Protein AF-A0AAD4DPB1-F1 (afdb_monomer_lite)

Structure (mmCIF, N/CA/C/O backbone):
data_AF-A0AAD4DPB1-F1
#
_entry.id   AF-A0AAD4DPB1-F1
#
loop_
_atom_site.group_PDB
_atom_site.id
_atom_site.type_symbol
_atom_site.label_atom_id
_atom_site.label_alt_id
_atom_site.label_comp_id
_atom_site.label_asym_id
_atom_site.label_entity_id
_atom_site.label_seq_id
_atom_site.pdbx_PDB_ins_code
_atom_site.Cartn_x
_atom_site.Cartn_y
_atom_site.Cartn_z
_atom_site.occupancy
_atom_site.B_iso_or_equiv
_atom_site.auth_seq_id
_atom_site.auth_comp_id
_atom_site.auth_asym_id
_atom_site.auth_atom_id
_atom_site.pdbx_PDB_model_num
ATOM 1 N N . VAL A 1 1 ? -15.379 11.143 -5.052 1.00 79.06 1 VAL A N 1
ATOM 2 C CA . VAL A 1 1 ? -14.927 10.472 -3.808 1.00 79.06 1 VAL A CA 1
ATOM 3 C C . VAL A 1 1 ? -15.086 11.470 -2.669 1.00 79.06 1 VAL A C 1
ATOM 5 O O . VAL A 1 1 ? -14.706 12.616 -2.871 1.00 79.06 1 VAL A O 1
ATOM 8 N N . CYS A 1 2 ? -15.715 11.106 -1.549 1.00 93.81 2 CYS A N 1
ATOM 9 C CA . CYS A 1 2 ? -15.865 11.997 -0.387 1.00 93.81 2 CYS A CA 1
ATOM 10 C C . CYS A 1 2 ? -14.800 11.695 0.681 1.00 93.81 2 CYS A C 1
ATOM 12 O O . CYS A 1 2 ? -14.104 10.686 0.575 1.00 93.81 2 CYS A O 1
ATOM 14 N N . ARG A 1 3 ? -14.688 12.551 1.709 1.00 93.44 3 ARG A N 1
ATOM 15 C CA . ARG A 1 3 ? -13.716 12.382 2.809 1.00 93.44 3 ARG A CA 1
ATOM 16 C C . ARG A 1 3 ? -13.828 11.015 3.481 1.00 93.44 3 ARG A C 1
ATOM 18 O O . ARG A 1 3 ? -12.831 10.331 3.616 1.00 93.44 3 ARG A O 1
ATOM 25 N N . HIS A 1 4 ? -15.052 10.565 3.747 1.00 94.75 4 HIS A N 1
ATOM 26 C CA . HIS A 1 4 ? -15.294 9.256 4.351 1.00 94.75 4 HIS A CA 1
ATOM 27 C C . HIS A 1 4 ? -14.664 8.099 3.555 1.00 94.75 4 HIS A C 1
ATOM 29 O O . HIS A 1 4 ? -14.026 7.225 4.126 1.00 94.75 4 HIS A O 1
ATOM 35 N N . TRP A 1 5 ? -14.778 8.113 2.224 1.00 94.62 5 TRP A N 1
ATOM 36 C CA . TRP A 1 5 ? -14.149 7.088 1.385 1.00 94.62 5 TRP A CA 1
ATOM 37 C C . TRP A 1 5 ? -12.621 7.189 1.358 1.00 94.62 5 TRP A C 1
ATOM 39 O O . TRP A 1 5 ? -11.956 6.165 1.219 1.00 94.62 5 TRP A O 1
ATOM 49 N N . GLN A 1 6 ? -12.057 8.394 1.493 1.00 90.50 6 GLN A N 1
ATOM 50 C CA . GLN A 1 6 ? -10.612 8.551 1.679 1.00 90.50 6 GLN A CA 1
ATOM 51 C C . GLN A 1 6 ? -10.170 7.969 3.021 1.00 90.50 6 GLN A C 1
ATOM 53 O O . GLN A 1 6 ? -9.205 7.212 3.046 1.00 90.50 6 GLN A O 1
ATOM 58 N N . ASP A 1 7 ? -10.899 8.249 4.101 1.00 93.00 7 ASP A N 1
ATOM 59 C CA . ASP A 1 7 ? -10.587 7.729 5.434 1.00 93.00 7 ASP A CA 1
ATOM 60 C C . ASP A 1 7 ? -10.642 6.197 5.454 1.00 93.00 7 ASP A C 1
ATOM 62 O O . ASP A 1 7 ? -9.720 5.551 5.952 1.00 93.00 7 ASP A O 1
ATOM 66 N N . VAL A 1 8 ? -11.667 5.597 4.836 1.00 93.38 8 VAL A N 1
ATOM 67 C CA . VAL A 1 8 ? -11.774 4.136 4.676 1.00 93.38 8 VAL A CA 1
ATOM 68 C C . VAL A 1 8 ? -10.592 3.590 3.877 1.00 93.38 8 VAL A C 1
ATOM 70 O O . VAL A 1 8 ? -9.958 2.632 4.309 1.00 93.38 8 VAL A O 1
ATOM 73 N N . ALA A 1 9 ? -10.244 4.206 2.744 1.00 91.62 9 ALA A N 1
ATOM 74 C CA . ALA A 1 9 ? -9.113 3.752 1.941 1.00 91.62 9 ALA A CA 1
ATOM 75 C C . ALA A 1 9 ? -7.790 3.817 2.726 1.00 91.62 9 ALA A C 1
ATOM 77 O O . ALA A 1 9 ? -7.049 2.840 2.751 1.00 91.62 9 ALA A O 1
ATOM 78 N N . HIS A 1 10 ? -7.511 4.928 3.411 1.00 89.56 10 HIS A N 1
ATOM 79 C CA . HIS A 1 10 ? -6.282 5.113 4.191 1.00 89.56 10 HIS A CA 1
ATOM 80 C C . HIS A 1 10 ? -6.191 4.199 5.418 1.00 89.56 10 HIS A C 1
ATOM 82 O O . HIS A 1 10 ? -5.095 3.784 5.785 1.00 89.56 10 HIS A O 1
ATOM 88 N N . SER A 1 11 ? -7.325 3.871 6.038 1.00 90.44 11 SER A N 1
ATOM 89 C CA . SER A 1 11 ? -7.392 3.015 7.2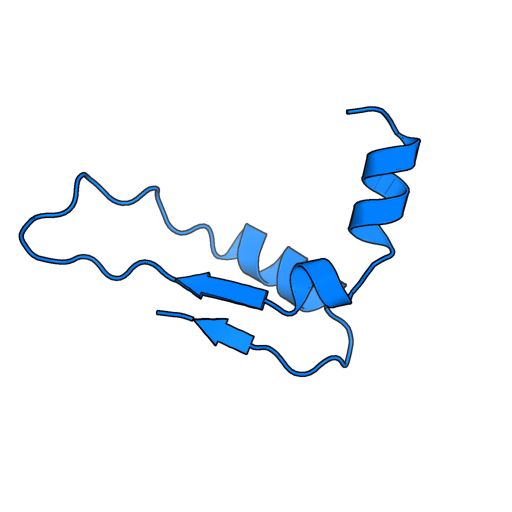29 1.00 90.44 11 SER A CA 1
ATOM 90 C C . SER A 1 11 ? -7.539 1.523 6.929 1.00 90.44 11 SER A C 1
ATOM 92 O O . SER A 1 11 ? -7.655 0.741 7.869 1.00 90.44 11 SER A O 1
ATOM 94 N N . THR A 1 12 ? -7.506 1.111 5.654 1.00 93.69 12 THR A N 1
ATOM 95 C CA . THR A 1 12 ? -7.614 -0.300 5.245 1.00 93.69 12 THR A CA 1
ATOM 96 C C . THR A 1 12 ? -6.283 -0.799 4.660 1.00 93.69 12 THR A C 1
ATOM 98 O O . THR A 1 12 ? -6.070 -0.699 3.448 1.00 93.69 12 THR A O 1
ATOM 101 N N . PRO A 1 13 ? -5.377 -1.370 5.481 1.00 91.88 13 PRO A N 1
ATOM 102 C CA . PRO A 1 13 ? -4.041 -1.797 5.049 1.00 91.88 13 PRO A CA 1
ATOM 103 C C . PRO A 1 13 ? -4.032 -2.810 3.897 1.00 91.88 13 PRO A C 1
ATOM 105 O O . PRO A 1 13 ? -3.126 -2.816 3.064 1.00 91.88 13 PRO A O 1
ATOM 108 N N . GLU A 1 14 ? -5.063 -3.652 3.809 1.00 91.81 14 GLU A N 1
ATOM 109 C CA . GLU A 1 14 ? -5.200 -4.692 2.782 1.00 91.81 14 GLU A CA 1
ATOM 110 C C . GLU A 1 14 ? -5.225 -4.117 1.360 1.00 91.81 14 GLU A C 1
ATOM 112 O O . GLU A 1 14 ? -4.678 -4.730 0.440 1.00 91.81 14 GLU A O 1
ATOM 117 N N . ILE A 1 15 ? -5.780 -2.911 1.184 1.00 91.25 15 ILE A N 1
ATOM 118 C CA . ILE A 1 15 ? -5.825 -2.209 -0.107 1.00 91.25 15 ILE A CA 1
ATOM 119 C C . ILE A 1 15 ? -4.408 -1.895 -0.598 1.00 91.25 15 ILE A C 1
ATOM 121 O O . ILE A 1 15 ? -4.122 -2.012 -1.789 1.00 91.25 15 ILE A O 1
ATOM 125 N N . TRP A 1 16 ? -3.512 -1.540 0.321 1.00 92.62 16 TRP A N 1
ATOM 126 C CA . TRP A 1 16 ? -2.141 -1.121 0.023 1.00 92.62 16 TRP A CA 1
ATOM 127 C C . TRP A 1 16 ? -1.154 -2.291 -0.025 1.00 92.62 16 TRP A C 1
ATOM 129 O O . TRP A 1 16 ? -0.056 -2.149 -0.557 1.00 92.62 16 TRP A O 1
ATOM 139 N N . SER A 1 17 ? -1.552 -3.465 0.476 1.00 92.19 17 SER A N 1
ATOM 140 C CA . SER A 1 17 ? -0.726 -4.681 0.476 1.00 92.19 17 SER A CA 1
ATOM 141 C C . SER A 1 17 ? -0.504 -5.291 -0.916 1.00 92.19 17 SER A C 1
ATOM 143 O O . SER A 1 17 ? 0.392 -6.115 -1.094 1.00 92.19 17 SER A O 1
ATOM 145 N N . ARG A 1 18 ? -1.301 -4.904 -1.923 1.00 90.31 18 ARG A N 1
ATOM 146 C CA . ARG A 1 18 ? -1.221 -5.433 -3.294 1.00 90.31 18 ARG A CA 1
ATOM 147 C C . ARG A 1 18 ? -0.631 -4.402 -4.248 1.00 90.31 18 ARG A C 1
ATOM 149 O O . ARG A 1 18 ? -1.263 -3.396 -4.558 1.00 90.31 18 ARG A O 1
ATOM 156 N N . ILE A 1 19 ? 0.551 -4.692 -4.781 1.00 86.94 19 ILE A N 1
ATOM 157 C CA . ILE A 1 19 ? 1.301 -3.777 -5.644 1.00 86.94 19 ILE A CA 1
ATOM 158 C C . ILE A 1 19 ? 1.440 -4.402 -7.028 1.00 86.94 19 ILE A C 1
ATOM 160 O O . ILE A 1 19 ? 2.027 -5.470 -7.181 1.00 86.94 19 ILE A O 1
ATOM 164 N N . LYS A 1 20 ? 0.912 -3.725 -8.053 1.00 84.69 20 LYS A N 1
ATOM 165 C CA . LYS A 1 20 ? 1.069 -4.139 -9.451 1.00 84.69 20 LYS A CA 1
ATOM 166 C C . LYS A 1 20 ? 2.157 -3.311 -10.127 1.00 84.69 20 LYS A C 1
ATOM 168 O O . LYS A 1 20 ? 2.024 -2.093 -10.246 1.00 84.69 20 LYS A O 1
ATOM 173 N N . VAL A 1 21 ? 3.205 -3.975 -10.595 1.00 78.12 21 VAL A N 1
ATOM 174 C CA . VAL A 1 21 ? 4.343 -3.364 -11.281 1.00 78.12 21 VAL A CA 1
ATOM 175 C C . VAL A 1 21 ? 4.261 -3.724 -12.753 1.00 78.12 21 VAL A C 1
ATOM 177 O O . VAL A 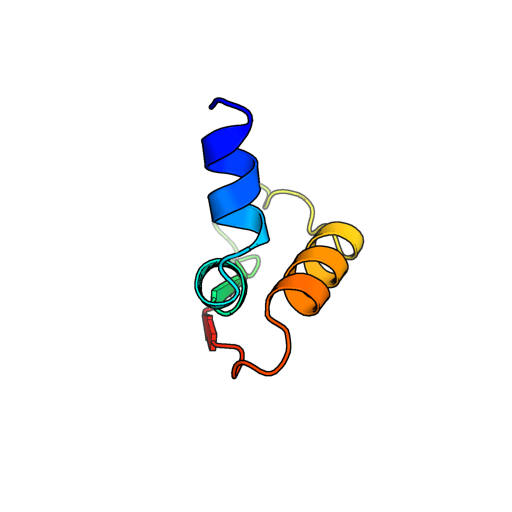1 21 ? 4.375 -4.883 -13.108 1.00 78.12 21 VAL A O 1
ATOM 180 N N . MET A 1 22 ? 4.085 -2.736 -13.628 1.00 76.31 22 MET A N 1
ATOM 181 C CA . MET A 1 22 ? 4.174 -2.981 -15.068 1.00 76.31 22 MET A CA 1
ATOM 182 C C . MET A 1 22 ? 5.627 -2.848 -15.515 1.00 76.31 22 MET A C 1
ATOM 184 O O . MET A 1 22 ? 6.215 -1.774 -15.387 1.00 76.31 22 MET A O 1
ATOM 188 N N . LEU A 1 23 ? 6.198 -3.926 -16.053 1.00 72.00 23 LEU A N 1
ATOM 189 C CA . LEU A 1 23 ? 7.527 -3.889 -16.659 1.00 72.00 23 LEU A CA 1
ATOM 190 C C . LEU A 1 23 ? 7.455 -3.376 -18.105 1.00 72.00 23 LEU A C 1
ATOM 192 O O . LEU A 1 23 ? 6.522 -3.724 -18.836 1.00 72.00 23 LEU A O 1
ATOM 196 N N . PRO A 1 24 ? 8.428 -2.560 -18.551 1.00 67.19 24 PRO A N 1
ATOM 197 C CA . PRO A 1 24 ? 8.478 -2.109 -19.934 1.00 67.19 24 PRO A CA 1
ATOM 198 C C . PRO A 1 24 ? 8.750 -3.298 -20.858 1.00 67.19 24 PRO A C 1
ATOM 200 O O . PRO A 1 24 ? 9.863 -3.809 -20.934 1.00 67.19 24 PRO A O 1
ATOM 203 N N . GLY A 1 25 ? 7.715 -3.744 -21.568 1.00 65.12 25 GLY A N 1
ATOM 204 C CA . GLY A 1 25 ? 7.838 -4.665 -22.696 1.00 65.12 25 GLY A CA 1
ATOM 205 C C . GLY A 1 25 ? 8.017 -3.904 -24.011 1.00 65.12 25 GLY A C 1
ATOM 206 O O . GLY A 1 25 ? 7.527 -2.784 -24.145 1.00 65.12 25 GLY A O 1
ATOM 207 N N . ARG A 1 26 ? 8.651 -4.535 -25.015 1.00 57.38 26 ARG A N 1
ATOM 208 C CA . ARG A 1 26 ? 8.949 -3.953 -26.350 1.00 57.38 26 ARG A CA 1
ATOM 209 C C . ARG A 1 26 ? 7.750 -3.338 -27.100 1.00 57.38 26 ARG A C 1
ATOM 211 O O . ARG A 1 26 ? 7.967 -2.682 -28.110 1.00 57.38 26 ARG A O 1
ATOM 218 N N . LEU A 1 27 ? 6.512 -3.567 -26.658 1.00 54.88 27 LEU A N 1
ATOM 219 C CA . LEU A 1 27 ? 5.282 -3.204 -27.376 1.00 54.88 27 LEU A CA 1
ATOM 220 C C . LEU A 1 27 ? 4.262 -2.418 -26.537 1.00 54.88 27 LEU A C 1
ATOM 222 O O . LEU A 1 27 ? 3.161 -2.145 -27.016 1.00 54.88 27 LEU A O 1
ATOM 226 N N . VAL A 1 28 ? 4.579 -2.054 -25.293 1.00 57.00 28 VAL A N 1
ATOM 227 C CA . VAL A 1 28 ? 3.611 -1.377 -24.419 1.00 57.00 28 VAL A CA 1
ATOM 228 C C . VAL A 1 28 ? 3.868 0.127 -24.456 1.00 57.00 28 VAL A C 1
ATOM 230 O O . VAL A 1 28 ? 5.003 0.568 -24.296 1.00 57.00 28 VAL A O 1
ATOM 233 N N . LYS A 1 29 ? 2.797 0.900 -24.700 1.00 63.16 29 LYS A N 1
ATOM 234 C CA . LYS A 1 29 ? 2.723 2.374 -24.604 1.00 63.16 29 LYS A CA 1
ATOM 235 C C . LYS A 1 29 ? 3.594 2.909 -23.458 1.00 63.16 29 LYS A C 1
ATOM 237 O O . LYS A 1 29 ? 3.701 2.202 -22.455 1.00 63.16 29 LYS A O 1
ATOM 242 N N . PRO A 1 30 ? 4.142 4.142 -23.554 1.00 60.88 30 PRO A N 1
ATOM 243 C CA . PRO A 1 30 ? 5.015 4.697 -22.523 1.00 60.88 30 PRO A CA 1
ATOM 244 C C . PRO A 1 30 ? 4.389 4.470 -21.152 1.00 60.88 30 PRO A C 1
ATOM 246 O O . PRO A 1 30 ? 3.291 4.958 -20.864 1.00 60.88 30 PRO A O 1
ATOM 249 N N . LEU A 1 31 ? 5.052 3.628 -20.357 1.00 65.69 31 LEU A N 1
ATOM 250 C CA . LEU A 1 31 ? 4.598 3.329 -19.013 1.00 65.69 31 LEU A CA 1
ATOM 251 C C . LEU A 1 31 ? 4.516 4.650 -18.263 1.00 65.69 31 LEU A C 1
ATOM 253 O O . LEU A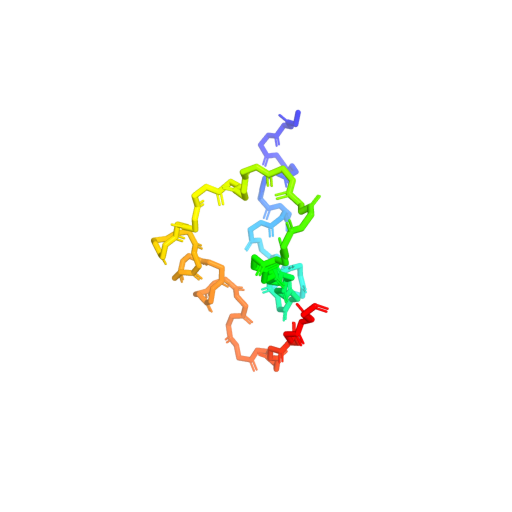 1 31 ? 5.398 5.503 -18.395 1.00 65.69 31 LEU A O 1
ATOM 257 N N . LYS A 1 32 ? 3.438 4.832 -17.494 1.00 70.69 32 LYS A N 1
ATOM 258 C CA . LYS A 1 32 ? 3.359 5.981 -16.594 1.00 70.69 32 LYS A CA 1
ATOM 259 C C . LYS A 1 32 ? 4.631 5.998 -15.740 1.00 70.69 32 LYS A C 1
ATOM 261 O O . LYS A 1 32 ? 5.074 4.922 -15.327 1.00 70.69 32 LYS A O 1
ATOM 266 N N . PRO A 1 33 ? 5.210 7.181 -15.487 1.00 72.06 33 PRO A N 1
ATOM 267 C CA . PRO A 1 33 ? 6.395 7.288 -14.656 1.00 72.06 33 PRO A CA 1
ATOM 268 C C . PRO A 1 33 ? 6.160 6.563 -13.332 1.00 72.06 33 PRO A C 1
ATOM 270 O O . PRO A 1 33 ? 5.115 6.710 -12.696 1.00 72.06 33 PRO A O 1
ATOM 273 N N . PHE A 1 34 ? 7.123 5.729 -12.957 1.00 75.00 34 PHE A N 1
ATOM 274 C CA . PHE A 1 34 ? 7.144 5.115 -11.643 1.00 75.00 34 PHE A CA 1
ATOM 275 C C . PHE A 1 34 ? 7.418 6.213 -10.612 1.00 75.00 34 PHE A C 1
ATOM 277 O O . PHE A 1 34 ? 8.342 7.005 -10.791 1.00 75.00 34 PHE A O 1
ATOM 284 N N . PHE A 1 35 ? 6.611 6.271 -9.552 1.00 82.00 35 PHE A N 1
ATOM 285 C CA . PHE A 1 35 ? 6.729 7.276 -8.496 1.00 82.00 35 PHE A CA 1
ATOM 286 C C . PHE A 1 35 ? 7.172 6.604 -7.189 1.00 82.00 35 PHE A C 1
ATOM 288 O O . PHE A 1 35 ? 6.323 6.113 -6.442 1.00 82.00 35 PHE A O 1
ATOM 295 N N . PRO A 1 36 ? 8.483 6.584 -6.878 1.00 82.81 36 PRO A N 1
ATOM 296 C CA . PRO A 1 36 ? 8.998 5.956 -5.660 1.00 82.81 36 PRO A CA 1
ATOM 297 C C . PRO A 1 36 ? 8.389 6.531 -4.377 1.00 82.81 36 PRO A C 1
ATOM 299 O O . PRO A 1 36 ? 8.149 5.799 -3.423 1.00 82.81 36 PRO A O 1
ATOM 302 N N . SER A 1 37 ? 8.087 7.832 -4.365 1.00 88.00 37 SER A N 1
ATOM 303 C CA . SER A 1 37 ? 7.435 8.499 -3.235 1.00 88.00 37 SER A CA 1
ATOM 304 C C . SER A 1 37 ? 6.033 7.951 -2.966 1.00 88.00 37 SER A C 1
ATOM 306 O O . SER A 1 37 ? 5.661 7.746 -1.815 1.00 88.00 37 SER A O 1
ATOM 308 N N . LEU A 1 38 ? 5.267 7.650 -4.017 1.00 85.81 38 LEU A N 1
ATOM 309 C CA . LEU A 1 38 ? 3.940 7.051 -3.884 1.00 85.81 38 LEU A CA 1
ATOM 310 C C . LEU A 1 38 ? 4.034 5.616 -3.354 1.00 85.81 38 LEU A C 1
ATOM 312 O O . LEU A 1 38 ? 3.252 5.229 -2.490 1.00 85.81 38 LEU A O 1
ATOM 316 N N . LEU A 1 39 ? 5.032 4.859 -3.818 1.00 87.25 39 LEU A N 1
ATOM 317 C CA . LEU A 1 39 ? 5.299 3.517 -3.309 1.00 87.25 39 LEU A CA 1
ATOM 318 C C . LEU A 1 39 ? 5.614 3.542 -1.807 1.00 87.25 39 LEU A C 1
ATOM 320 O O . LEU A 1 39 ? 5.054 2.743 -1.067 1.00 87.25 39 LEU A O 1
ATOM 324 N N . GLN A 1 40 ? 6.452 4.471 -1.339 1.00 89.44 40 GLN A N 1
ATOM 325 C CA . GLN A 1 40 ? 6.748 4.605 0.093 1.00 89.44 40 GLN A CA 1
ATOM 326 C C . GLN A 1 40 ? 5.490 4.865 0.928 1.00 89.44 40 GLN A C 1
ATOM 328 O O . GLN A 1 40 ? 5.335 4.281 1.997 1.00 89.44 40 GLN A O 1
ATOM 333 N N . VAL A 1 41 ? 4.569 5.692 0.427 1.00 90.31 41 VAL A N 1
ATOM 334 C CA . VAL A 1 41 ? 3.283 5.941 1.093 1.00 90.31 41 VAL A CA 1
ATOM 335 C C . VAL A 1 41 ? 2.444 4.663 1.169 1.00 90.31 41 VAL A C 1
ATOM 337 O O . VAL A 1 41 ? 1.873 4.377 2.218 1.00 90.31 41 VAL A O 1
ATOM 340 N N . TRP A 1 42 ? 2.385 3.875 0.094 1.00 89.00 42 TRP A N 1
ATOM 341 C CA . TRP A 1 42 ? 1.633 2.614 0.079 1.00 89.00 42 TRP A CA 1
ATOM 342 C C . TRP A 1 42 ? 2.241 1.581 1.030 1.00 89.00 42 TRP A C 1
ATOM 344 O O . TRP A 1 42 ? 1.509 0.938 1.775 1.00 89.00 42 TRP A O 1
ATOM 354 N N . LEU A 1 43 ? 3.573 1.488 1.072 1.00 89.56 43 LEU A N 1
ATOM 355 C CA . LEU A 1 43 ? 4.300 0.623 2.005 1.00 89.56 43 LEU A CA 1
ATOM 356 C C . LEU A 1 43 ? 4.069 1.024 3.468 1.00 89.56 43 LEU A C 1
ATOM 358 O O . LEU A 1 43 ? 3.916 0.166 4.330 1.00 89.56 43 LEU A O 1
ATOM 362 N N . ALA A 1 44 ? 4.010 2.324 3.763 1.00 91.38 44 ALA A N 1
ATOM 363 C CA . ALA A 1 44 ? 3.669 2.788 5.105 1.00 91.38 44 ALA A CA 1
ATOM 364 C C . ALA A 1 44 ? 2.220 2.422 5.481 1.00 91.38 44 ALA A C 1
ATOM 366 O O . ALA A 1 44 ? 1.954 2.056 6.624 1.00 91.38 44 ALA A O 1
ATOM 367 N N . GLN A 1 45 ? 1.289 2.482 4.522 1.00 91.00 45 GLN A N 1
ATOM 368 C CA . GLN A 1 45 ? -0.130 2.180 4.748 1.00 91.00 45 GLN A CA 1
ATOM 369 C C . GLN A 1 45 ? -0.443 0.679 4.800 1.00 91.00 45 GLN A C 1
ATOM 371 O O . GLN A 1 45 ? -1.418 0.295 5.442 1.00 91.00 45 GLN A O 1
ATOM 376 N N . SER A 1 46 ? 0.384 -0.188 4.206 1.00 90.75 46 SER A N 1
ATOM 377 C CA . SER A 1 46 ? 0.228 -1.644 4.348 1.00 90.75 46 SER A CA 1
ATOM 378 C C . SER A 1 46 ? 0.535 -2.144 5.763 1.00 90.75 46 SER A C 1
ATOM 380 O O . SER A 1 46 ? 0.145 -3.258 6.121 1.00 90.75 46 SER A O 1
ATOM 382 N N . GLY A 1 47 ? 1.223 -1.339 6.580 1.00 88.62 47 GLY A N 1
ATOM 383 C CA . GLY A 1 47 ? 1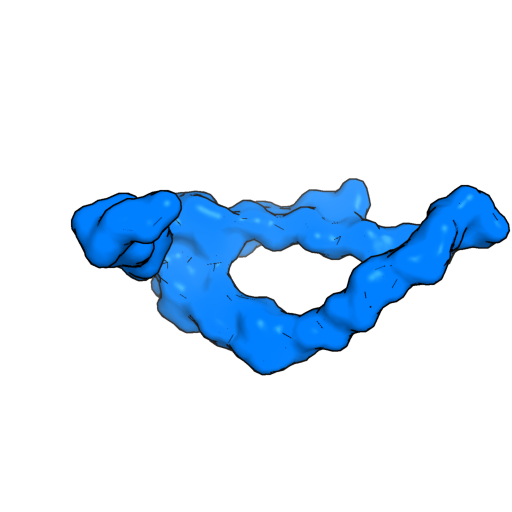.620 -1.717 7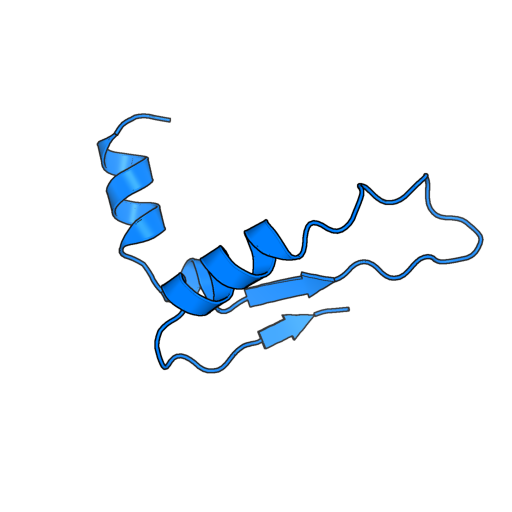.932 1.00 88.62 47 GLY A CA 1
ATOM 384 C C . GLY A 1 47 ? 2.444 -3.006 7.932 1.00 88.62 47 GLY A C 1
ATOM 385 O O . GLY A 1 47 ? 3.400 -3.135 7.173 1.00 88.62 47 GLY A O 1
ATOM 386 N N . ASN A 1 48 ? 2.043 -3.974 8.761 1.00 9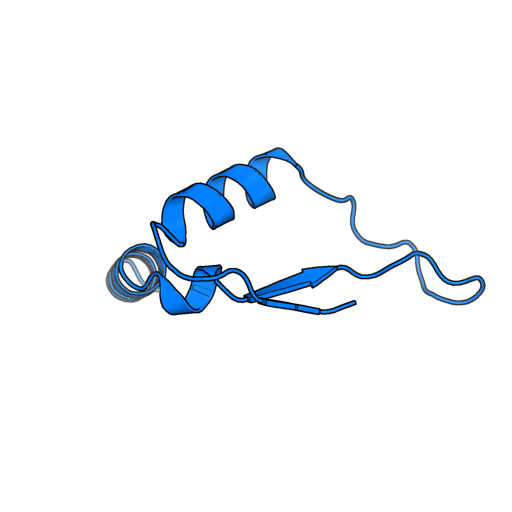0.69 48 ASN A N 1
ATOM 387 C CA . ASN A 1 48 ? 2.720 -5.269 8.898 1.00 90.69 48 ASN A CA 1
ATOM 388 C C . ASN A 1 48 ? 2.133 -6.376 8.001 1.00 90.69 48 ASN A C 1
ATOM 390 O O . ASN A 1 48 ? 2.445 -7.551 8.203 1.00 90.69 48 ASN A O 1
ATOM 394 N N . LEU A 1 49 ? 1.254 -6.043 7.050 1.00 91.62 49 LEU A N 1
ATOM 395 C CA . LEU A 1 49 ? 0.699 -7.050 6.149 1.00 91.62 49 LEU A CA 1
ATOM 396 C C . LEU A 1 49 ? 1.744 -7.528 5.132 1.00 91.62 49 LEU A C 1
ATOM 398 O O . LEU A 1 49 ? 2.555 -6.733 4.649 1.00 91.62 49 LEU A O 1
ATOM 402 N N . PRO A 1 50 ? 1.705 -8.816 4.749 1.00 91.44 50 PRO A N 1
ATOM 403 C CA . PRO A 1 50 ? 2.555 -9.324 3.686 1.00 91.44 50 PRO A CA 1
ATOM 404 C C . PRO A 1 50 ? 2.229 -8.628 2.361 1.00 91.44 50 PRO A C 1
ATOM 406 O O . PRO A 1 50 ? 1.070 -8.534 1.951 1.00 91.44 50 PRO A O 1
ATOM 409 N N . LEU A 1 51 ? 3.271 -8.168 1.671 1.00 91.88 51 LEU A N 1
ATOM 410 C CA . LEU A 1 51 ? 3.141 -7.517 0.373 1.00 91.88 51 LEU A CA 1
ATOM 411 C C . LEU A 1 51 ? 2.982 -8.561 -0.731 1.00 91.88 51 LEU A C 1
ATOM 413 O O . LEU A 1 51 ? 3.819 -9.447 -0.899 1.00 91.88 51 LEU A O 1
ATOM 417 N N . THR A 1 52 ? 1.928 -8.420 -1.525 1.00 92.19 52 THR A N 1
ATOM 418 C CA . THR A 1 52 ? 1.730 -9.191 -2.752 1.00 92.19 52 THR A CA 1
ATOM 419 C C . THR A 1 52 ? 2.146 -8.334 -3.937 1.00 92.19 52 THR A C 1
ATOM 421 O O . THR A 1 52 ? 1.472 -7.357 -4.270 1.00 92.19 52 THR A O 1
ATOM 424 N N . ILE A 1 53 ? 3.253 -8.699 -4.579 1.00 87.00 53 ILE A N 1
ATOM 425 C CA . ILE A 1 53 ? 3.766 -7.999 -5.758 1.00 87.00 53 ILE A CA 1
ATOM 426 C C . ILE A 1 53 ? 3.388 -8.800 -7.001 1.00 87.00 53 ILE A C 1
ATOM 428 O O . ILE A 1 53 ? 3.799 -9.948 -7.157 1.00 87.00 53 ILE A O 1
ATOM 432 N N . CYS A 1 54 ? 2.613 -8.179 -7.885 1.00 84.81 54 CYS A N 1
ATOM 433 C CA . CYS A 1 54 ? 2.236 -8.740 -9.176 1.00 84.81 54 CYS A CA 1
ATOM 434 C C . CYS A 1 54 ? 2.981 -7.999 -10.284 1.00 84.81 54 CYS A C 1
ATOM 436 O O . CYS A 1 54 ? 2.991 -6.766 -10.301 1.00 84.81 54 CYS A O 1
ATOM 438 N N . ILE A 1 55 ? 3.563 -8.753 -11.210 1.00 78.88 55 ILE A N 1
ATOM 439 C CA . ILE A 1 55 ? 4.289 -8.243 -12.378 1.00 78.88 55 ILE A CA 1
ATOM 440 C C . ILE A 1 55 ? 3.398 -8.373 -13.618 1.00 78.88 55 ILE A C 1
ATOM 442 O O . ILE A 1 55 ? 2.709 -9.413 -13.720 1.00 78.88 55 ILE A O 1
#

pLDDT: mean 83.81, std 11.09, range [54.88, 94.75]

Sequence (55 aa):
VCRHWQDVAHSTPEIWSRIKVMLPGRLVKPLKPFFPSLLQVWLAQSGNLPLTICI

Secondary structure (DSSP, 8-state):
--HHHHHHHHT-HHHHTEEE-----TTS--PPPP-HHHHHHHHHHTTTSPPEEE-

Foldseek 3Di:
DDPVVVVVCLQDLVNLLEAEDDDDDPPDDPDDDDDVVVNVSSVVSNPPDHHHYHD

Organism: NCBI:txid1912939

Radius of gyration: 13.53 Å; chains: 1; bounding box: 25×22×36 Å